Protein AF-A0A2V6HZR7-F1 (afdb_monomer)

Structure (mmCIF, N/CA/C/O backbone):
data_AF-A0A2V6HZR7-F1
#
_entry.id   AF-A0A2V6HZR7-F1
#
loop_
_atom_site.group_PDB
_atom_site.id
_atom_site.type_symbol
_atom_site.label_atom_id
_atom_site.label_alt_id
_atom_site.label_comp_id
_atom_site.label_asym_id
_atom_site.label_entity_id
_atom_site.label_seq_id
_atom_site.pdbx_PDB_ins_code
_atom_site.Cartn_x
_atom_site.Cartn_y
_atom_site.Cartn_z
_atom_site.occupancy
_atom_site.B_iso_or_equiv
_atom_site.auth_seq_id
_atom_site.auth_comp_id
_atom_site.auth_asym_id
_atom_site.auth_atom_id
_atom_site.pdbx_PDB_model_num
ATOM 1 N N . MET A 1 1 ? -13.348 -3.923 18.353 1.00 74.81 1 MET A N 1
ATOM 2 C CA . MET A 1 1 ? -12.156 -3.260 17.778 1.00 74.81 1 MET A CA 1
ATOM 3 C C . MET A 1 1 ? -11.370 -4.173 16.849 1.00 74.81 1 MET A C 1
ATOM 5 O O . MET A 1 1 ? -11.392 -3.910 15.657 1.00 74.81 1 MET A O 1
ATOM 9 N N . ARG A 1 2 ? -10.761 -5.261 17.349 1.00 87.38 2 ARG A N 1
ATOM 10 C CA . ARG A 1 2 ? -9.767 -6.084 16.625 1.00 87.38 2 ARG A CA 1
ATOM 11 C C . ARG A 1 2 ? -10.094 -6.439 15.166 1.00 87.38 2 ARG A C 1
ATOM 13 O O . ARG A 1 2 ? -9.226 -6.319 14.312 1.00 87.38 2 ARG A O 1
ATOM 20 N N . THR A 1 3 ? -11.330 -6.837 14.861 1.00 92.12 3 THR A N 1
ATOM 21 C CA . THR A 1 3 ? -11.739 -7.182 13.486 1.00 92.12 3 THR A CA 1
ATOM 22 C C . THR A 1 3 ? -11.541 -6.027 12.505 1.00 92.12 3 THR A C 1
ATOM 24 O O . THR A 1 3 ? -11.077 -6.248 11.395 1.00 92.12 3 THR A O 1
ATOM 27 N N . TRP A 1 4 ? -11.857 -4.794 12.907 1.00 92.81 4 TRP A N 1
ATOM 28 C CA . TRP A 1 4 ? -11.750 -3.622 12.035 1.00 92.81 4 TRP A CA 1
ATOM 29 C C . TRP A 1 4 ? -10.303 -3.187 11.820 1.00 92.81 4 TRP A C 1
ATOM 31 O O . TRP A 1 4 ? -9.978 -2.765 10.716 1.00 92.81 4 TRP A O 1
ATOM 41 N N . CYS A 1 5 ? -9.436 -3.362 12.823 1.00 91.62 5 CYS A N 1
ATOM 42 C CA . CYS A 1 5 ? -7.995 -3.161 12.665 1.00 91.62 5 CYS A CA 1
ATOM 43 C C . CYS A 1 5 ? -7.437 -4.140 11.622 1.00 91.62 5 CYS A C 1
ATOM 45 O O . CYS A 1 5 ? -6.841 -3.712 10.645 1.00 91.62 5 CYS A O 1
ATOM 47 N N . ILE A 1 6 ? -7.752 -5.436 11.738 1.00 93.69 6 ILE A N 1
ATOM 48 C CA . ILE A 1 6 ? -7.319 -6.452 10.761 1.00 93.69 6 ILE A CA 1
ATOM 49 C C . ILE A 1 6 ? -7.856 -6.136 9.357 1.00 93.69 6 ILE A C 1
ATOM 51 O O . ILE A 1 6 ? -7.123 -6.206 8.373 1.00 93.69 6 ILE A O 1
ATOM 55 N N . LEU A 1 7 ? -9.134 -5.757 9.243 1.00 93.44 7 LEU A N 1
ATOM 56 C CA . LEU A 1 7 ? -9.733 -5.404 7.954 1.00 93.44 7 LEU A CA 1
ATOM 57 C C . LEU A 1 7 ? -9.100 -4.157 7.329 1.00 93.44 7 LEU A C 1
ATOM 59 O O . LEU A 1 7 ? -9.038 -4.078 6.102 1.00 93.44 7 LEU A O 1
ATOM 63 N N . ALA A 1 8 ? -8.605 -3.212 8.132 1.00 92.88 8 ALA A N 1
ATOM 64 C CA . ALA A 1 8 ? -7.929 -2.029 7.617 1.00 92.88 8 ALA A CA 1
ATOM 65 C C . ALA A 1 8 ? -6.683 -2.395 6.796 1.00 92.88 8 ALA A C 1
ATOM 67 O O . ALA A 1 8 ? -6.421 -1.739 5.793 1.00 92.88 8 ALA A O 1
ATOM 68 N N . HIS A 1 9 ? -5.969 -3.468 7.150 1.00 93.69 9 HIS A N 1
ATOM 69 C CA . HIS A 1 9 ? -4.815 -3.966 6.392 1.00 93.69 9 HIS A CA 1
ATOM 70 C C . HIS A 1 9 ? -5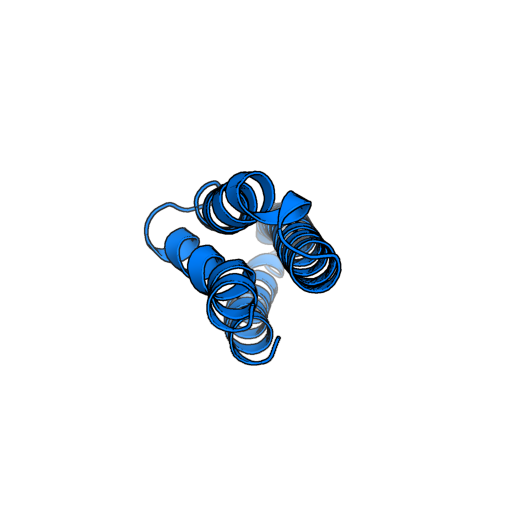.231 -5.003 5.341 1.00 93.69 9 HIS A C 1
ATOM 72 O O . HIS A 1 9 ? -4.911 -4.858 4.163 1.00 93.69 9 HIS A O 1
ATOM 78 N N . ALA A 1 10 ? -6.029 -6.006 5.719 1.00 93.06 10 ALA A N 1
ATOM 79 C CA . ALA A 1 10 ? -6.385 -7.124 4.842 1.00 93.06 10 ALA A CA 1
ATOM 80 C C . ALA A 1 10 ? -7.139 -6.695 3.570 1.00 93.06 10 ALA A C 1
ATOM 82 O O . ALA A 1 10 ? -6.963 -7.296 2.510 1.00 93.06 10 ALA A O 1
ATOM 83 N N . THR A 1 11 ? -7.951 -5.635 3.638 1.00 92.00 11 THR A N 1
ATOM 84 C CA . THR A 1 11 ? -8.659 -5.117 2.454 1.00 92.00 11 THR A CA 1
ATOM 85 C C . THR A 1 11 ? -7.722 -4.530 1.399 1.00 92.00 11 THR A C 1
ATOM 87 O O . THR A 1 11 ? -8.113 -4.453 0.237 1.00 92.00 11 THR A O 1
ATOM 90 N N . ALA A 1 12 ? -6.468 -4.210 1.738 1.00 88.81 12 ALA A N 1
ATOM 91 C CA . ALA A 1 12 ? -5.463 -3.817 0.753 1.00 88.81 12 ALA A CA 1
ATOM 92 C C . ALA A 1 12 ? -5.118 -4.946 -0.234 1.00 88.81 12 ALA A C 1
ATOM 94 O O . ALA A 1 12 ? -4.690 -4.676 -1.358 1.00 88.81 12 ALA A O 1
ATOM 95 N N . LEU A 1 13 ? -5.346 -6.213 0.137 1.00 88.88 13 LEU A N 1
ATOM 96 C CA . LEU A 1 13 ? -5.152 -7.362 -0.753 1.00 88.88 13 LEU A CA 1
ATOM 97 C C . LEU A 1 13 ? -6.189 -7.402 -1.888 1.00 88.88 13 LEU A C 1
ATOM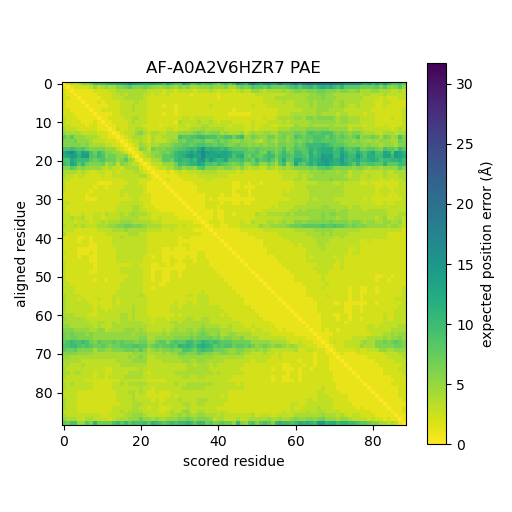 99 O O . LEU A 1 13 ? -5.952 -8.031 -2.915 1.00 88.88 13 LEU A O 1
ATOM 103 N N . VAL A 1 14 ? -7.308 -6.674 -1.776 1.00 85.62 14 VAL A N 1
ATOM 104 C CA . VAL A 1 14 ? -8.265 -6.515 -2.888 1.00 85.62 14 VAL A CA 1
ATOM 105 C C . VAL A 1 14 ? -7.607 -5.830 -4.094 1.00 85.62 14 VAL A C 1
ATOM 107 O O . VAL A 1 14 ? -8.036 -6.031 -5.230 1.00 85.62 14 VAL A O 1
ATOM 110 N N . GLY A 1 15 ? -6.510 -5.094 -3.889 1.00 78.31 15 GLY A N 1
ATOM 111 C CA . GLY A 1 15 ? -5.708 -4.532 -4.975 1.00 78.31 15 GLY A CA 1
ATOM 112 C C . GLY A 1 15 ? -5.122 -5.552 -5.953 1.00 78.31 15 GLY A C 1
ATOM 113 O O . GLY A 1 15 ? -4.853 -5.189 -7.093 1.00 78.31 15 GLY A O 1
ATOM 114 N N . PHE A 1 16 ? -5.028 -6.833 -5.576 1.00 78.56 16 PHE A N 1
ATOM 115 C CA . PHE A 1 16 ? -4.669 -7.902 -6.516 1.00 78.56 16 PHE A CA 1
ATOM 116 C C . PHE A 1 16 ? -5.774 -8.207 -7.540 1.00 78.56 16 PHE A C 1
ATOM 118 O O . PHE A 1 16 ? -5.481 -8.730 -8.611 1.00 78.56 16 PHE A O 1
ATOM 125 N N . LEU A 1 17 ? -7.033 -7.874 -7.232 1.00 82.44 17 LEU A N 1
ATOM 126 C CA . LEU A 1 17 ? -8.171 -8.027 -8.146 1.00 82.44 17 LEU A CA 1
ATOM 127 C C . LEU A 1 17 ? -8.433 -6.750 -8.950 1.00 82.44 17 LEU A C 1
ATOM 129 O O . LEU A 1 17 ? -8.812 -6.819 -10.116 1.00 82.44 17 LEU A O 1
ATOM 133 N N . VAL A 1 18 ? -8.231 -5.586 -8.327 1.00 81.31 18 VAL A N 1
ATOM 134 C CA . VAL A 1 18 ? -8.385 -4.268 -8.957 1.00 81.31 18 VAL A CA 1
ATOM 135 C C . VAL A 1 18 ? -7.057 -3.516 -8.834 1.00 81.31 18 VAL A C 1
ATOM 137 O O . VAL A 1 18 ? -6.832 -2.849 -7.817 1.00 81.31 18 VAL A O 1
ATOM 140 N N . PRO A 1 19 ? -6.172 -3.609 -9.845 1.00 69.06 19 PRO A N 1
ATOM 141 C CA . PRO A 1 19 ? -4.841 -3.018 -9.787 1.00 69.06 19 PRO A CA 1
ATOM 142 C C . PRO A 1 19 ? -4.896 -1.514 -9.520 1.00 69.06 19 PRO A C 1
ATOM 144 O O . PRO A 1 19 ? -5.808 -0.828 -9.983 1.00 69.06 19 PRO A O 1
ATOM 147 N N . VAL A 1 20 ? -3.886 -0.994 -8.814 1.00 68.44 20 VAL A N 1
ATOM 148 C CA . VAL A 1 20 ? -3.691 0.436 -8.492 1.00 68.44 20 VAL A CA 1
ATOM 149 C C . VAL A 1 20 ? -4.737 1.006 -7.523 1.00 68.44 20 VAL A C 1
ATOM 151 O O . VAL A 1 20 ? -4.373 1.488 -6.454 1.00 68.44 20 VAL A O 1
ATOM 154 N N . ALA A 1 21 ? -6.028 0.926 -7.848 1.00 72.81 21 ALA A N 1
ATOM 155 C CA . ALA A 1 21 ? -7.100 1.485 -7.029 1.00 72.81 21 ALA A CA 1
ATOM 156 C C . ALA A 1 21 ? -7.444 0.595 -5.825 1.00 72.81 21 ALA A C 1
ATOM 158 O O . ALA A 1 21 ? -7.629 1.101 -4.720 1.00 72.81 21 ALA A O 1
ATOM 159 N N . GLY A 1 22 ? -7.493 -0.730 -5.995 1.00 75.75 22 GLY A N 1
ATOM 160 C CA . GLY A 1 22 ? -7.962 -1.642 -4.948 1.00 75.75 22 GLY A CA 1
ATOM 161 C C . GLY A 1 22 ? -7.064 -1.688 -3.708 1.00 75.75 22 GLY A C 1
ATOM 162 O O . GLY A 1 22 ? -7.574 -1.890 -2.609 1.00 75.75 22 GLY A O 1
ATOM 163 N N . HIS A 1 23 ? -5.758 -1.425 -3.859 1.00 84.75 23 HIS A N 1
ATOM 164 C CA . HIS A 1 23 ? -4.805 -1.401 -2.742 1.00 84.75 23 HIS A CA 1
ATOM 165 C C . HIS A 1 23 ? -5.085 -0.269 -1.747 1.00 84.75 23 HIS A C 1
ATOM 167 O O . HIS A 1 23 ? -4.922 -0.461 -0.548 1.00 84.75 23 HIS A O 1
ATOM 173 N N . VAL A 1 24 ? -5.542 0.892 -2.225 1.00 91.31 24 VAL A N 1
ATOM 174 C CA . VAL A 1 24 ? -5.819 2.067 -1.381 1.00 91.31 24 VAL A CA 1
ATOM 175 C C . VAL A 1 24 ? -7.301 2.151 -1.021 1.00 91.31 24 VAL A C 1
ATOM 177 O O . VAL A 1 24 ? -7.649 2.480 0.111 1.00 91.31 24 VAL A O 1
ATOM 180 N N . VAL A 1 25 ? -8.189 1.831 -1.966 1.00 92.38 25 VAL A N 1
ATOM 181 C CA . VAL A 1 25 ? -9.640 1.984 -1.795 1.00 92.38 25 VAL A CA 1
ATOM 182 C C . VAL A 1 25 ? -10.184 1.066 -0.699 1.00 92.38 25 VAL A C 1
ATOM 184 O O . VAL A 1 25 ? -11.013 1.515 0.087 1.00 92.38 25 VAL A O 1
ATOM 187 N N . GLY A 1 26 ? -9.707 -0.180 -0.597 1.00 92.38 26 GLY A N 1
ATOM 188 C CA . GLY A 1 26 ? -10.132 -1.106 0.460 1.00 92.38 26 GLY A CA 1
ATOM 189 C C . GLY A 1 26 ? -9.898 -0.538 1.871 1.00 92.38 26 GLY A C 1
ATOM 190 O O . GLY A 1 26 ? -10.873 -0.295 2.591 1.00 92.38 26 GLY A O 1
ATOM 191 N N . PRO A 1 27 ? -8.639 -0.235 2.238 1.00 93.69 27 PRO A N 1
ATOM 192 C CA . PRO A 1 27 ? -8.304 0.400 3.512 1.00 93.69 27 PRO A CA 1
ATOM 193 C C . PRO A 1 27 ? -9.018 1.734 3.729 1.00 93.69 27 PRO A C 1
ATOM 195 O O . PRO A 1 27 ? -9.470 2.017 4.838 1.00 93.69 27 PRO A O 1
ATOM 198 N N . LEU A 1 28 ? -9.175 2.542 2.671 1.00 94.88 28 LEU A N 1
ATOM 199 C CA . LEU A 1 28 ? -9.852 3.838 2.741 1.00 94.88 28 LEU A CA 1
ATOM 200 C C . LEU A 1 28 ? -11.313 3.696 3.161 1.00 94.88 28 LEU A C 1
ATOM 202 O O . LEU A 1 28 ? -11.778 4.441 4.023 1.00 94.88 28 LEU A O 1
ATOM 206 N N . ILE A 1 29 ? -12.028 2.731 2.578 1.00 94.62 29 ILE A N 1
ATOM 207 C CA . ILE A 1 29 ? -13.421 2.446 2.925 1.00 94.62 29 ILE A CA 1
ATOM 208 C C . ILE A 1 29 ? -13.517 2.021 4.392 1.00 94.62 29 ILE A C 1
ATOM 210 O O . ILE A 1 29 ? -14.342 2.563 5.127 1.00 94.62 29 ILE A O 1
ATOM 214 N N . VAL A 1 30 ? -12.659 1.094 4.836 1.00 94.75 30 VAL A N 1
ATOM 215 C CA . VAL A 1 30 ? -12.660 0.620 6.230 1.00 94.75 30 VAL A CA 1
ATOM 216 C C . VAL A 1 30 ? -12.374 1.767 7.197 1.00 94.75 30 VAL A C 1
ATOM 218 O O . VAL A 1 30 ? -13.112 1.954 8.166 1.00 94.75 30 VAL A O 1
ATOM 221 N N . TRP A 1 31 ? -11.346 2.571 6.921 1.00 96.88 31 TRP A N 1
ATOM 222 C CA . TRP A 1 31 ? -10.966 3.691 7.774 1.00 96.88 31 TRP A CA 1
ATOM 223 C C . TRP A 1 31 ? -12.070 4.750 7.846 1.00 96.88 31 TRP A C 1
ATOM 225 O O . TRP A 1 31 ? -12.481 5.127 8.940 1.00 96.88 31 TRP A O 1
ATOM 235 N N . LEU A 1 32 ? -12.630 5.191 6.716 1.00 96.88 32 LEU A N 1
ATOM 236 C CA . LEU A 1 32 ? -13.711 6.184 6.721 1.00 96.88 32 LEU A CA 1
ATOM 237 C C . LEU A 1 32 ? -14.965 5.684 7.446 1.00 96.88 32 LEU A C 1
ATOM 239 O O . LEU A 1 32 ? -15.610 6.470 8.139 1.00 96.88 32 LEU A O 1
ATOM 243 N N . ALA A 1 33 ? -15.281 4.392 7.329 1.00 96.88 33 ALA A N 1
ATOM 244 C CA . ALA A 1 33 ? -16.439 3.793 7.981 1.00 96.88 33 ALA A CA 1
ATOM 245 C C . ALA A 1 33 ? -16.272 3.630 9.500 1.00 96.88 33 ALA A C 1
ATOM 247 O O . ALA A 1 33 ? -17.276 3.585 10.210 1.00 96.88 33 ALA A O 1
ATOM 248 N N . LYS A 1 34 ? -15.034 3.489 10.000 1.00 96.75 34 LYS A N 1
ATOM 249 C CA . LYS A 1 34 ? -14.775 3.037 11.380 1.00 96.75 34 LYS A CA 1
ATOM 250 C C . LYS A 1 34 ? -13.829 3.893 12.214 1.00 96.75 34 LYS A C 1
ATOM 252 O O . LYS A 1 34 ? -13.725 3.659 13.415 1.00 96.75 34 LYS A O 1
ATOM 257 N N . ARG A 1 35 ? -13.206 4.927 11.647 1.00 95.38 35 ARG A N 1
ATOM 258 C CA . ARG A 1 35 ? -12.278 5.822 12.369 1.00 95.38 35 ARG A CA 1
ATOM 259 C C . ARG A 1 35 ? -12.877 6.512 13.597 1.00 95.38 35 ARG A C 1
ATOM 261 O O . ARG A 1 35 ? -12.137 6.879 14.497 1.00 95.38 35 ARG A O 1
ATOM 268 N N . GLN A 1 36 ? -14.195 6.725 13.638 1.00 97.12 36 GLN A N 1
ATOM 269 C CA . GLN A 1 36 ? -14.856 7.385 14.773 1.00 97.12 36 GLN A CA 1
ATOM 270 C C . GLN A 1 36 ? -15.200 6.415 15.914 1.00 97.12 36 GLN A C 1
ATOM 272 O O . GLN A 1 36 ? -15.470 6.866 17.023 1.00 97.12 36 GLN A O 1
ATOM 277 N N . ASP A 1 37 ? -15.150 5.101 15.668 1.00 95.75 37 ASP A N 1
ATOM 278 C CA . ASP A 1 37 ? -15.521 4.083 16.657 1.00 95.75 37 ASP A CA 1
ATOM 279 C C . ASP A 1 37 ? -14.409 3.874 17.705 1.00 95.75 37 ASP A C 1
ATOM 281 O O . ASP A 1 37 ? -14.681 3.439 18.823 1.00 95.75 37 ASP A O 1
ATOM 285 N N . SER A 1 38 ? -13.140 4.135 17.354 1.00 95.50 38 SER A N 1
ATOM 286 C CA . SER A 1 38 ? -11.992 3.938 18.248 1.00 95.50 38 SER A CA 1
ATOM 287 C C . SER A 1 38 ? -10.734 4.682 17.790 1.00 95.50 38 SER A C 1
ATOM 289 O O . SER A 1 38 ? -10.408 4.611 16.602 1.00 95.50 38 SER A O 1
ATOM 291 N N . PRO A 1 39 ? -9.937 5.245 18.720 1.00 95.94 39 PRO A N 1
ATOM 292 C CA . PRO A 1 39 ? -8.586 5.725 18.420 1.00 95.94 39 PRO A CA 1
ATOM 293 C C . PRO A 1 39 ? -7.662 4.644 17.837 1.00 95.94 39 PRO A C 1
ATOM 295 O O . PRO A 1 39 ? -6.820 4.945 16.998 1.00 95.94 39 PRO A O 1
ATOM 298 N N . GLU A 1 40 ? -7.835 3.384 18.247 1.00 95.50 40 GLU A N 1
ATOM 299 C CA . GLU A 1 40 ? -7.041 2.252 17.750 1.00 95.50 40 GLU A CA 1
ATOM 300 C C . GLU A 1 40 ? -7.328 1.996 16.261 1.00 95.50 40 GLU A C 1
ATOM 302 O O . GLU A 1 40 ? -6.412 1.879 15.452 1.00 95.50 40 GLU A O 1
ATOM 307 N N . ILE A 1 41 ? -8.608 1.999 15.872 1.00 95.06 41 ILE A N 1
ATOM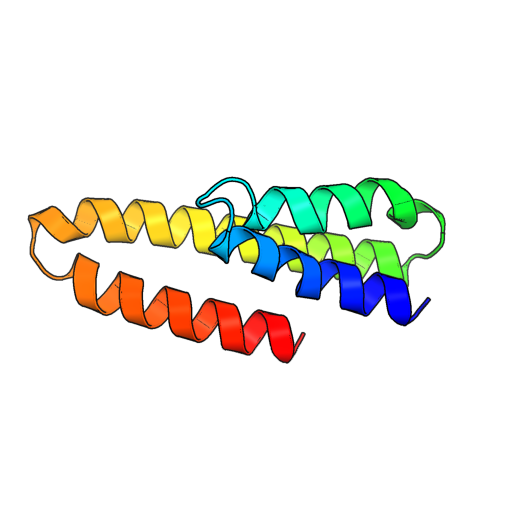 308 C CA . ILE A 1 41 ? -9.017 1.803 14.473 1.00 95.06 41 ILE A CA 1
ATOM 309 C 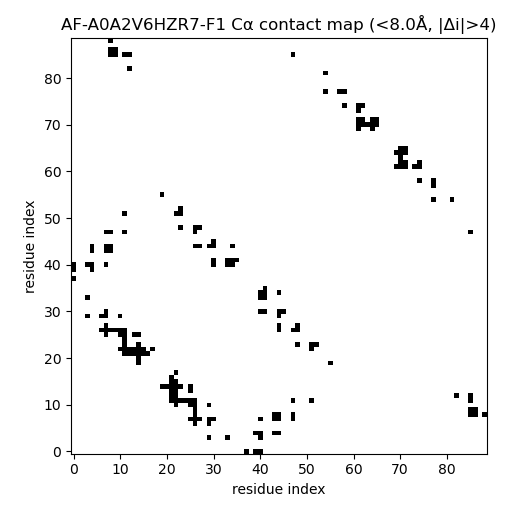C . ILE A 1 41 ? -8.564 2.982 13.600 1.00 95.06 41 ILE A C 1
ATOM 311 O O . ILE A 1 41 ? -8.150 2.776 12.459 1.00 95.06 41 ILE A O 1
ATOM 315 N N . ASP A 1 42 ? -8.623 4.213 14.118 1.00 97.25 42 ASP A N 1
ATOM 316 C CA . ASP A 1 42 ? -8.112 5.390 13.409 1.00 97.25 42 ASP A CA 1
ATOM 317 C C . ASP A 1 42 ? -6.601 5.283 13.142 1.00 97.25 42 ASP A C 1
ATOM 319 O O . ASP A 1 42 ? -6.155 5.586 12.034 1.00 97.25 42 ASP A O 1
ATOM 323 N N . ALA A 1 43 ? -5.826 4.801 14.120 1.00 96.69 43 ALA A N 1
ATOM 324 C CA . ALA A 1 43 ? -4.387 4.596 13.979 1.00 96.69 43 ALA A CA 1
ATOM 325 C C . ALA A 1 43 ? -4.051 3.534 12.916 1.00 96.69 43 ALA A C 1
ATOM 327 O O . ALA A 1 43 ? -3.337 3.847 11.962 1.00 96.69 43 ALA A O 1
ATOM 328 N N . HIS A 1 44 ? -4.628 2.330 13.014 1.00 96.25 44 HIS A N 1
ATOM 329 C CA . HIS A 1 44 ? -4.391 1.249 12.042 1.00 96.25 44 HIS A CA 1
ATOM 330 C C . HIS A 1 44 ? -4.880 1.603 10.632 1.00 96.25 44 HIS A C 1
ATOM 332 O O . HIS A 1 44 ? -4.214 1.324 9.636 1.00 96.25 44 HIS A O 1
ATOM 338 N N . GLY A 1 45 ? -6.028 2.278 10.516 1.00 96.06 45 GLY A N 1
ATOM 339 C CA . GLY A 1 45 ? -6.536 2.731 9.222 1.00 96.06 45 GLY A CA 1
ATOM 340 C C . GLY A 1 45 ? -5.608 3.735 8.535 1.00 96.06 45 GLY A C 1
ATOM 341 O O . GLY A 1 45 ? -5.342 3.603 7.340 1.00 96.06 45 GLY A O 1
ATOM 342 N N . LYS A 1 46 ? -5.062 4.703 9.285 1.00 96.75 46 LYS A N 1
ATOM 343 C CA . LYS A 1 46 ? -4.062 5.651 8.769 1.00 96.75 46 LYS A CA 1
ATOM 344 C C . LYS A 1 46 ? -2.748 4.968 8.409 1.00 96.75 46 LYS A C 1
ATOM 346 O O . LYS A 1 46 ? -2.174 5.295 7.376 1.00 96.75 46 LYS A O 1
ATOM 351 N N . GLU A 1 47 ? -2.274 4.039 9.234 1.00 96.44 47 GLU A N 1
ATOM 352 C CA . GLU A 1 47 ? -1.054 3.272 8.968 1.00 96.44 47 GLU A CA 1
ATOM 353 C C . GLU A 1 47 ? -1.178 2.472 7.668 1.00 96.44 47 GLU A C 1
ATOM 355 O O . GLU A 1 47 ? -0.341 2.614 6.775 1.00 96.44 47 GLU A O 1
ATOM 360 N N . SER A 1 48 ? -2.267 1.712 7.519 1.00 95.94 48 SER A N 1
ATOM 361 C CA . SER A 1 48 ? -2.552 0.941 6.308 1.00 95.94 48 SER A CA 1
ATOM 362 C C . SER A 1 48 ? -2.619 1.834 5.064 1.00 95.94 48 SER A C 1
ATOM 364 O O . SER A 1 48 ? -1.976 1.552 4.051 1.00 95.94 48 SER A O 1
ATOM 366 N N . LEU A 1 49 ? -3.326 2.969 5.145 1.00 95.62 49 LEU A N 1
ATOM 367 C CA . LEU A 1 49 ? -3.403 3.932 4.043 1.00 95.62 49 LEU A CA 1
ATOM 368 C C . LEU A 1 49 ? -2.041 4.523 3.677 1.00 95.62 49 LEU A C 1
ATOM 370 O O . LEU A 1 49 ? -1.689 4.555 2.498 1.00 95.62 49 LEU A O 1
ATOM 374 N N . ASN A 1 50 ? -1.265 4.963 4.667 1.00 96.06 50 ASN A N 1
ATOM 375 C C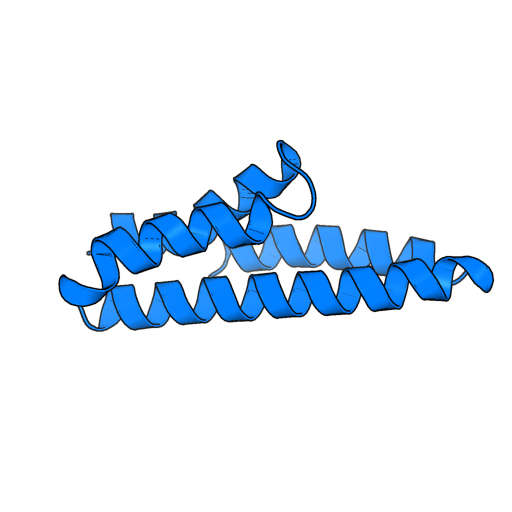A . ASN A 1 50 ? 0.063 5.530 4.442 1.00 96.06 50 ASN A CA 1
ATOM 376 C C . ASN A 1 50 ? 1.007 4.510 3.795 1.00 96.06 50 ASN A C 1
ATOM 378 O O . ASN A 1 50 ? 1.769 4.861 2.888 1.00 96.06 50 ASN A O 1
ATOM 382 N N . PHE A 1 51 ? 0.932 3.247 4.216 1.00 95.44 51 PHE A N 1
ATOM 383 C CA . PHE A 1 51 ? 1.704 2.165 3.620 1.00 95.44 51 PHE A CA 1
ATOM 384 C C . PHE A 1 51 ? 1.314 1.941 2.154 1.00 95.44 51 PHE A C 1
ATOM 386 O O . PHE A 1 51 ? 2.182 1.964 1.283 1.00 95.44 51 PHE A O 1
ATOM 393 N N . GLN A 1 52 ? 0.020 1.823 1.843 1.00 94.94 52 GLN A N 1
ATOM 394 C CA . GLN A 1 52 ? -0.438 1.580 0.469 1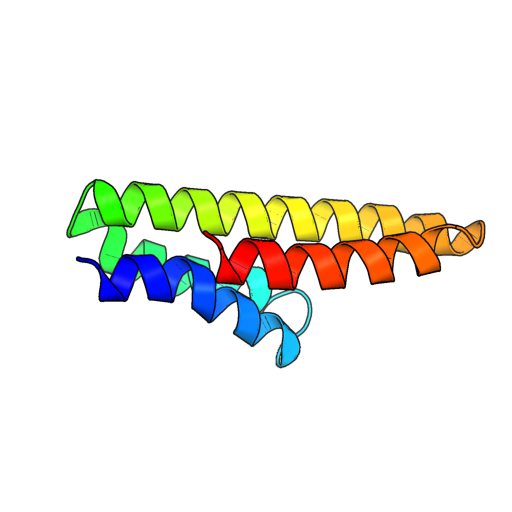.00 94.94 52 GLN A CA 1
ATOM 395 C C . GLN A 1 52 ? -0.163 2.760 -0.472 1.00 94.94 52 GLN A C 1
ATOM 397 O O . GLN A 1 52 ? 0.212 2.553 -1.626 1.00 94.94 52 GLN A O 1
ATOM 402 N N . ILE A 1 53 ? -0.255 3.998 0.020 1.00 94.19 53 ILE A N 1
ATOM 403 C CA . ILE A 1 53 ? 0.153 5.191 -0.736 1.00 94.19 53 ILE A CA 1
ATOM 404 C C . ILE A 1 53 ? 1.664 5.166 -1.011 1.00 94.19 53 ILE A C 1
ATOM 406 O O . ILE A 1 53 ? 2.087 5.423 -2.138 1.00 94.19 53 ILE A O 1
ATOM 410 N N . SER A 1 54 ? 2.484 4.805 -0.019 1.00 95.00 54 SER A N 1
ATOM 411 C CA . SER A 1 54 ? 3.936 4.672 -0.200 1.00 95.00 54 SER A CA 1
ATOM 412 C C . SER A 1 54 ? 4.279 3.594 -1.231 1.00 95.00 54 SER A C 1
ATOM 414 O O . SER A 1 54 ? 5.097 3.829 -2.121 1.00 95.00 54 SER A O 1
ATOM 416 N N . MET A 1 55 ? 3.612 2.437 -1.170 1.00 94.00 55 MET A N 1
ATOM 417 C CA . MET A 1 55 ? 3.769 1.360 -2.151 1.00 94.00 55 MET A CA 1
ATOM 418 C C . MET A 1 55 ? 3.369 1.806 -3.557 1.00 94.00 55 MET A C 1
ATOM 420 O O . MET A 1 55 ? 4.058 1.481 -4.522 1.00 94.00 55 MET A O 1
ATOM 424 N N . LEU A 1 56 ? 2.295 2.589 -3.692 1.00 92.81 56 LEU A N 1
ATOM 425 C CA . LEU A 1 56 ? 1.870 3.144 -4.976 1.00 92.81 56 LEU A CA 1
ATOM 426 C C . LEU A 1 56 ? 2.927 4.085 -5.573 1.00 92.81 56 LEU A C 1
ATOM 428 O O . LEU A 1 56 ? 3.243 3.974 -6.757 1.00 92.81 56 LEU A O 1
ATOM 432 N N . ILE A 1 57 ? 3.506 4.973 -4.759 1.00 94.31 57 ILE A N 1
ATOM 433 C CA . ILE A 1 57 ? 4.573 5.888 -5.192 1.00 94.31 57 ILE A CA 1
ATOM 434 C C . ILE A 1 57 ? 5.803 5.095 -5.645 1.00 94.31 57 ILE A C 1
ATOM 436 O O . ILE A 1 57 ? 6.325 5.335 -6.734 1.00 94.31 57 ILE A O 1
ATOM 440 N N . TRP A 1 58 ? 6.241 4.112 -4.854 1.00 94.94 58 TRP A N 1
ATOM 441 C CA . TRP A 1 58 ? 7.384 3.271 -5.212 1.00 94.94 58 TRP A CA 1
ATOM 442 C C . TRP A 1 58 ? 7.135 2.434 -6.465 1.00 94.94 58 TRP A C 1
ATOM 444 O O . TRP A 1 58 ? 8.033 2.319 -7.297 1.00 94.94 58 TRP A O 1
ATOM 454 N N . ASN A 1 59 ? 5.919 1.920 -6.654 1.00 93.19 59 ASN A N 1
ATOM 455 C CA . ASN A 1 59 ? 5.531 1.247 -7.891 1.00 93.19 59 ASN A CA 1
ATOM 456 C C . ASN A 1 59 ? 5.596 2.195 -9.097 1.00 93.19 59 ASN A C 1
ATOM 458 O O . ASN A 1 59 ? 6.079 1.793 -10.151 1.00 93.19 59 ASN A O 1
ATOM 462 N N . ALA A 1 60 ? 5.170 3.455 -8.955 1.00 93.81 60 ALA A N 1
ATOM 463 C CA . ALA A 1 60 ? 5.250 4.439 -10.034 1.00 93.81 60 ALA A CA 1
ATOM 464 C C . ALA A 1 60 ? 6.709 4.761 -10.407 1.00 93.81 60 ALA A C 1
ATOM 466 O O . ALA A 1 60 ? 7.063 4.771 -11.586 1.00 93.81 60 ALA A O 1
ATOM 467 N N . ILE A 1 61 ? 7.577 4.953 -9.407 1.00 95.81 61 ILE A N 1
ATOM 468 C CA . ILE A 1 61 ? 9.018 5.165 -9.610 1.00 95.81 61 ILE A CA 1
ATOM 469 C C . ILE A 1 61 ? 9.643 3.941 -10.291 1.00 95.81 61 ILE A C 1
ATOM 471 O O . ILE A 1 61 ? 10.351 4.075 -11.289 1.00 95.81 61 ILE A O 1
ATOM 475 N N . ALA A 1 62 ? 9.355 2.738 -9.792 1.00 95.19 62 ALA A N 1
ATOM 476 C CA . ALA A 1 62 ? 9.886 1.500 -10.347 1.00 95.19 62 ALA A CA 1
ATOM 477 C C . ALA A 1 62 ? 9.390 1.245 -11.780 1.00 95.19 62 ALA A C 1
ATOM 479 O O . ALA A 1 62 ? 10.164 0.764 -12.605 1.00 95.19 62 ALA A O 1
ATOM 480 N N . ALA A 1 63 ? 8.155 1.636 -12.112 1.00 93.38 63 ALA A N 1
ATOM 481 C CA . ALA A 1 63 ? 7.626 1.580 -13.473 1.00 93.38 63 ALA A CA 1
ATOM 482 C C . ALA A 1 63 ? 8.414 2.480 -14.441 1.00 93.38 63 ALA A C 1
ATOM 484 O O . ALA A 1 63 ? 8.724 2.054 -15.551 1.00 93.38 63 ALA A O 1
ATOM 485 N N . ILE A 1 64 ? 8.814 3.685 -14.016 1.00 95.75 64 ILE A N 1
ATOM 486 C CA . ILE A 1 64 ? 9.688 4.565 -14.815 1.00 95.75 64 ILE A CA 1
ATOM 487 C C . ILE A 1 64 ? 11.072 3.921 -15.003 1.00 95.75 64 ILE A C 1
ATOM 489 O O . ILE A 1 64 ? 11.630 3.935 -16.100 1.00 95.75 64 ILE A O 1
ATOM 493 N N . LEU A 1 65 ? 11.610 3.286 -13.958 1.00 96.25 65 LEU A N 1
ATOM 494 C CA . LEU A 1 65 ? 12.900 2.589 -14.006 1.00 96.25 65 LEU A CA 1
ATOM 495 C C . LEU A 1 65 ? 12.899 1.322 -14.880 1.00 96.25 65 LEU A C 1
ATOM 497 O O . LEU A 1 65 ? 13.969 0.767 -15.141 1.00 96.25 65 LEU A O 1
ATOM 501 N N . ILE A 1 66 ? 11.746 0.859 -15.379 1.00 95.50 66 ILE A N 1
ATOM 502 C CA . ILE A 1 66 ? 11.698 -0.225 -16.376 1.00 95.50 66 ILE A CA 1
ATOM 503 C C . ILE A 1 66 ? 12.450 0.185 -17.649 1.00 95.50 66 ILE A C 1
ATOM 505 O O . ILE A 1 66 ? 13.087 -0.663 -18.268 1.00 95.50 66 ILE A O 1
ATOM 509 N N . ILE A 1 67 ? 12.450 1.476 -18.005 1.00 95.12 67 ILE A N 1
ATOM 510 C CA . ILE A 1 67 ? 13.119 1.998 -19.210 1.00 95.12 67 ILE A CA 1
ATOM 511 C C . ILE A 1 67 ? 14.624 1.677 -19.203 1.00 95.12 67 ILE A C 1
ATOM 513 O O . ILE A 1 67 ? 15.213 1.429 -20.251 1.00 95.12 67 ILE A O 1
ATOM 517 N N . VAL A 1 68 ? 15.237 1.623 -18.016 1.00 94.75 68 VAL A N 1
ATOM 518 C CA . VAL A 1 68 ? 16.654 1.278 -17.803 1.00 94.75 68 VAL A CA 1
ATOM 519 C C . VAL A 1 68 ? 16.844 -0.159 -17.282 1.00 94.75 68 VAL A C 1
ATOM 521 O O . VAL A 1 68 ? 17.886 -0.488 -16.725 1.00 94.75 68 VAL A O 1
ATOM 524 N N . LEU A 1 69 ? 15.835 -1.021 -17.452 1.00 91.62 69 LEU A N 1
ATOM 525 C CA . LEU A 1 69 ? 15.801 -2.459 -17.129 1.00 91.62 69 LEU A CA 1
ATOM 526 C C . LEU A 1 69 ? 15.958 -2.856 -15.646 1.00 91.62 69 LEU A C 1
ATOM 528 O O . LEU A 1 69 ? 15.789 -4.030 -15.320 1.00 91.62 69 LEU A O 1
ATOM 532 N N . ILE A 1 70 ? 16.185 -1.916 -14.722 1.00 94.62 70 ILE A N 1
ATOM 533 C CA . ILE A 1 70 ? 16.240 -2.204 -13.272 1.00 94.62 70 ILE A CA 1
ATOM 534 C C . ILE A 1 70 ? 14.866 -2.149 -12.588 1.00 94.62 70 ILE A C 1
ATOM 536 O O . ILE A 1 70 ? 14.720 -2.621 -11.464 1.00 94.62 70 ILE A O 1
ATOM 540 N N . GLY A 1 71 ? 13.841 -1.595 -13.243 1.00 93.56 71 GLY A N 1
ATOM 541 C CA . GLY A 1 71 ? 12.503 -1.463 -12.658 1.00 93.56 71 GLY A CA 1
ATOM 542 C C . GLY A 1 71 ? 11.800 -2.795 -12.384 1.00 93.56 71 GLY A C 1
ATOM 543 O O . GLY A 1 71 ? 11.108 -2.929 -11.379 1.00 93.56 71 GLY A O 1
ATOM 544 N N . ILE A 1 72 ? 12.015 -3.809 -13.230 1.00 94.25 72 ILE A N 1
ATOM 545 C CA . ILE A 1 72 ? 11.361 -5.124 -13.112 1.00 94.25 72 ILE A CA 1
ATOM 546 C C . ILE A 1 72 ? 11.706 -5.837 -11.789 1.00 94.25 72 ILE A C 1
ATOM 548 O O . ILE A 1 72 ? 10.774 -6.179 -11.057 1.00 94.25 72 ILE A O 1
ATOM 552 N N . PRO A 1 73 ? 12.988 -6.053 -11.421 1.00 95.75 73 PRO A N 1
ATOM 553 C CA . PRO A 1 73 ? 13.317 -6.693 -10.145 1.00 95.75 73 PRO A CA 1
ATOM 554 C C . PRO A 1 73 ? 12.828 -5.883 -8.934 1.00 95.75 73 PRO A C 1
ATOM 556 O O . PRO A 1 73 ? 12.400 -6.476 -7.944 1.00 95.75 73 PRO A O 1
ATOM 559 N N . ILE A 1 74 ? 12.816 -4.547 -9.023 1.00 95.50 74 ILE A N 1
ATOM 560 C CA . ILE A 1 74 ? 12.279 -3.678 -7.965 1.00 95.50 74 ILE A CA 1
ATOM 561 C C . ILE A 1 74 ? 10.770 -3.899 -7.798 1.00 95.50 74 ILE A C 1
ATOM 563 O O . ILE A 1 74 ? 10.306 -4.075 -6.676 1.00 95.50 74 ILE A O 1
ATOM 567 N N . LEU A 1 75 ? 10.000 -3.949 -8.890 1.00 93.94 75 LEU A N 1
ATOM 568 C CA . LEU A 1 75 ? 8.555 -4.191 -8.830 1.00 93.94 75 LEU A CA 1
ATOM 569 C C . LEU A 1 75 ? 8.215 -5.547 -8.204 1.00 93.94 75 LEU A C 1
ATOM 571 O O . LEU A 1 75 ? 7.284 -5.626 -7.402 1.00 93.94 75 LEU A O 1
ATOM 575 N N . ILE A 1 76 ? 8.972 -6.599 -8.530 1.00 94.56 76 ILE A N 1
ATOM 576 C CA . ILE A 1 76 ? 8.790 -7.929 -7.927 1.00 94.56 76 ILE A CA 1
ATOM 577 C C . ILE A 1 76 ? 9.041 -7.863 -6.417 1.00 94.56 76 ILE A C 1
ATOM 579 O O . ILE A 1 76 ? 8.214 -8.332 -5.633 1.00 94.56 76 ILE A O 1
ATOM 583 N N . LEU A 1 77 ? 10.147 -7.235 -6.003 1.00 96.00 77 LEU A N 1
AT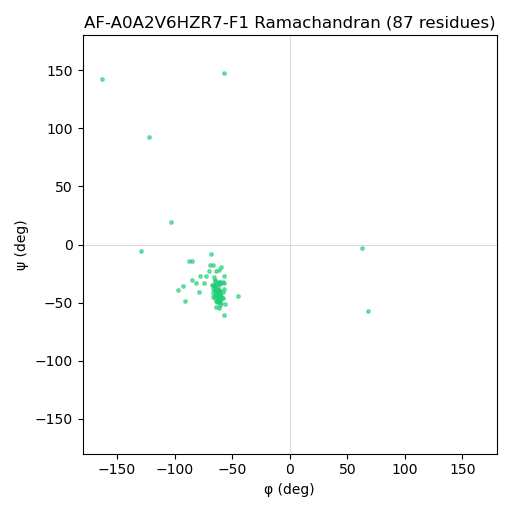OM 584 C CA . LEU A 1 77 ? 10.479 -7.057 -4.591 1.00 96.00 77 LEU A CA 1
ATOM 585 C C . LEU A 1 77 ? 9.382 -6.283 -3.847 1.00 96.00 77 LEU A C 1
ATOM 587 O O . LEU A 1 77 ? 8.951 -6.711 -2.778 1.00 96.00 77 LEU A O 1
ATOM 591 N N . LEU A 1 78 ? 8.890 -5.184 -4.425 1.00 94.38 78 LEU A N 1
ATOM 592 C CA . LEU A 1 78 ? 7.819 -4.382 -3.835 1.00 94.38 78 LEU A CA 1
ATOM 593 C C . LEU A 1 78 ? 6.532 -5.194 -3.647 1.00 94.38 78 LEU A C 1
ATOM 595 O O . LEU A 1 78 ? 5.923 -5.106 -2.587 1.00 94.38 78 LEU A O 1
ATOM 599 N N . HIS A 1 79 ? 6.125 -6.026 -4.609 1.00 91.94 79 HIS A N 1
ATOM 600 C CA . HIS A 1 79 ? 4.919 -6.850 -4.450 1.00 91.94 79 HIS A CA 1
ATOM 601 C C . HIS A 1 79 ? 5.060 -7.885 -3.328 1.00 91.94 79 HIS A C 1
ATOM 603 O O . HIS A 1 79 ? 4.120 -8.077 -2.558 1.00 91.94 79 HIS A O 1
ATOM 609 N N . ILE A 1 80 ? 6.234 -8.506 -3.192 1.00 94.75 80 ILE A N 1
ATOM 610 C CA . ILE A 1 80 ? 6.515 -9.444 -2.096 1.00 94.75 80 ILE A CA 1
ATOM 611 C C . ILE A 1 80 ? 6.462 -8.715 -0.748 1.00 94.75 80 ILE A C 1
ATOM 613 O O . ILE A 1 80 ? 5.776 -9.167 0.169 1.00 94.75 80 ILE A O 1
ATOM 617 N N . LEU A 1 81 ? 7.132 -7.563 -0.639 1.00 94.38 81 LEU A N 1
ATOM 618 C CA . LEU A 1 81 ? 7.115 -6.749 0.576 1.00 94.38 81 LEU A CA 1
ATOM 619 C C . LEU A 1 81 ? 5.700 -6.273 0.924 1.00 94.38 81 LEU A C 1
ATOM 621 O O . LEU A 1 81 ? 5.336 -6.308 2.096 1.00 94.38 81 LEU A O 1
ATOM 625 N N . ASN A 1 82 ? 4.886 -5.895 -0.071 1.00 92.62 82 ASN A N 1
ATOM 626 C CA . ASN A 1 82 ? 3.492 -5.496 0.143 1.00 92.62 82 ASN A CA 1
ATOM 627 C C . ASN A 1 82 ? 2.716 -6.602 0.865 1.00 92.62 82 ASN A C 1
ATOM 629 O O . ASN A 1 82 ? 2.098 -6.359 1.895 1.00 92.62 82 ASN A O 1
ATOM 633 N N . ILE A 1 83 ? 2.797 -7.834 0.354 1.00 92.62 83 ILE A N 1
ATOM 634 C CA . ILE A 1 83 ? 2.083 -8.982 0.923 1.00 92.62 83 ILE A CA 1
ATOM 635 C C . ILE A 1 83 ? 2.548 -9.252 2.354 1.00 92.62 83 ILE A C 1
ATOM 637 O O . ILE A 1 83 ? 1.717 -9.417 3.243 1.00 92.62 83 ILE A O 1
ATOM 641 N N . ILE A 1 84 ? 3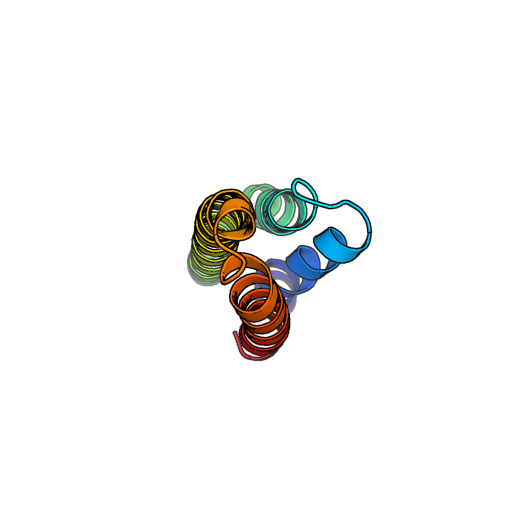.863 -9.274 2.587 1.00 94.88 84 ILE A N 1
ATOM 642 C CA . ILE A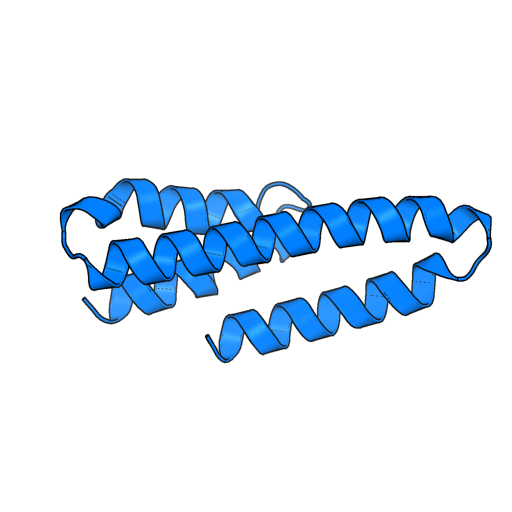 1 84 ? 4.426 -9.561 3.911 1.00 94.88 84 ILE A CA 1
ATOM 643 C C . ILE A 1 84 ? 3.960 -8.516 4.926 1.00 94.88 84 ILE A C 1
ATOM 645 O O . ILE A 1 84 ? 3.424 -8.878 5.971 1.00 94.88 84 ILE A O 1
ATOM 649 N N . PHE A 1 85 ? 4.125 -7.228 4.618 1.00 93.25 85 PHE A N 1
ATOM 650 C CA . PHE A 1 85 ? 3.776 -6.166 5.557 1.00 93.25 85 PHE A CA 1
ATOM 651 C C . PHE A 1 85 ? 2.271 -6.062 5.800 1.00 93.25 85 PHE A C 1
ATOM 653 O O . PHE A 1 85 ? 1.876 -5.818 6.931 1.00 93.25 85 PHE A O 1
ATOM 660 N N . VAL A 1 86 ? 1.425 -6.321 4.798 1.00 91.94 86 VAL A N 1
ATOM 661 C CA . VAL A 1 86 ? -0.036 -6.349 4.990 1.00 91.94 86 VAL A CA 1
ATOM 662 C C . VAL A 1 86 ? -0.487 -7.483 5.914 1.00 91.94 86 VAL A C 1
ATOM 664 O O . VAL A 1 86 ? -1.487 -7.332 6.606 1.00 91.94 86 VAL A O 1
ATOM 667 N N . ILE A 1 87 ? 0.217 -8.617 5.922 1.00 90.56 87 ILE A N 1
ATOM 668 C CA . ILE A 1 87 ? -0.124 -9.764 6.779 1.00 90.56 87 ILE A CA 1
ATOM 669 C C . ILE A 1 87 ? 0.403 -9.580 8.210 1.00 90.56 87 ILE A C 1
ATOM 671 O O . ILE A 1 87 ? -0.208 -10.085 9.150 1.00 90.56 87 ILE A O 1
ATOM 675 N N . VAL A 1 88 ? 1.552 -8.918 8.369 1.00 89.94 88 VAL A N 1
ATOM 676 C CA . VAL A 1 88 ? 2.228 -8.750 9.667 1.00 89.94 88 VAL A CA 1
ATOM 677 C C . VAL A 1 88 ? 1.697 -7.556 10.468 1.00 89.94 88 VAL A C 1
ATOM 679 O O . VAL A 1 88 ? 1.746 -7.613 11.696 1.00 89.94 88 VAL A O 1
ATOM 682 N N . ALA A 1 89 ? 1.238 -6.499 9.792 1.00 79.12 89 ALA A N 1
ATOM 683 C CA . ALA A 1 89 ? 0.683 -5.291 10.411 1.00 79.12 89 ALA A CA 1
ATOM 684 C C . ALA A 1 89 ? -0.652 -5.554 11.130 1.00 79.12 89 ALA A C 1
ATOM 686 O O . ALA A 1 89 ? -0.818 -5.027 12.253 1.00 79.12 89 ALA A O 1
#

Sequence (89 aa):
MRTWCILAHATALVGFLVPVAGHVVGPLIVWLAKRQDSPEIDAHGKESLNFQISMLIWNAIAAILIIVLIGIPILILLHILNIIFVIVA

Secondary structure (DSSP, 8-state):
-HHHHHHHHHGGGGGGTSTTTHHHHHHHHHHHHHTTT-HHHHHHHHHHHHHHHHHHHHHHHHHHGGGGT-HHHHHHHHHHHHHHHHHH-

Foldseek 3Di:
DVVLLLQLLVQLCCCVVVPPCSNQVRLVVSLVVCVVVDVSSVVSSVVSNVLSVVLSVQLVVLVVCVVVPRSVVSNVVSVVVSVVVSVVD

Radius of gyration: 13.88 Å; Cα contacts (8 Å, |Δi|>4): 102; chains: 1; bounding box: 33×17×38 Å

Mean predicted aligned error: 3.39 Å

pLDDT: mean 91.97, std 6.3, range [68.44, 97.25]

Solvent-accessible surface area (backbone atoms only — not comparable to full-atom values): 4526 Å² total; per-residue (Å²): 110,70,70,58,37,52,43,8,31,54,31,26,61,46,15,80,82,36,70,83,54,22,30,42,50,34,7,46,53,46,23,74,76,38,33,88,80,34,75,67,33,33,48,39,15,50,50,34,38,53,50,37,52,51,52,50,53,51,47,53,54,25,58,61,35,39,82,75,67,58,9,57,66,49,46,55,51,51,54,54,51,50,54,53,50,44,74,71,109